Protein AF-A0A6N3BPL0-F1 (afdb_monomer)

Organism: NCBI:txid39777

Solvent-accessible surface area (backbone atoms only — not comparable to full-atom values): 5318 Å² total; per-residue (Å²): 140,86,83,85,78,93,64,63,97,79,46,59,66,59,52,51,52,52,53,50,53,46,52,53,49,35,53,49,39,27,54,71,71,38,62,39,49,59,52,77,52,77,53,96,96,45,73,49,77,48,76,40,85,77,82,34,71,60,27,52,53,41,52,53,52,42,48,57,50,52,53,52,49,22,72,78,36,62,91,80,39,86,87,85,90,133

Radius of gyration: 14.4 Å; Cα contacts (8 Å, |Δi|>4): 75; chains: 1; bounding box: 36×27×37 Å

Nearest PDB structures (foldseek):
  4rjv-assembly2_C  TM=4.722E-01  e=8.767E-01  synthetic construct
  6wxp-assembly3_E  TM=5.066E-01  e=1.667E+00  synthetic construct
  5g3n-assembly2_B  TM=3.000E-01  e=4.916E-01  Homo sapiens
  1n28-assembly2_A  TM=3.315E-01  e=9.970E-01  Homo sapiens
  6nrd-assembly1_4  TM=3.371E-01  e=8.865E+00  Homo sapiens

Secondary structure (DSSP, 8-state):
--------GGGHHHHHHHHHHHHHHHHHHHHHTS---EEEEEETTEEEEEE-SSPPHHHHHHHHHHHHHHHHHHHH-TTT------

Structure (mmCIF, N/CA/C/O backbone):
data_AF-A0A6N3BPL0-F1
#
_entry.id   AF-A0A6N3BPL0-F1
#
loop_
_atom_site.group_PDB
_atom_site.id
_atom_site.type_symbol
_atom_site.label_atom_id
_atom_site.label_alt_id
_atom_site.label_comp_id
_atom_site.label_asym_id
_atom_site.label_entity_id
_atom_site.label_seq_id
_atom_site.pdbx_PDB_ins_code
_atom_site.Cartn_x
_atom_site.Cartn_y
_atom_site.Cartn_z
_atom_site.occupancy
_atom_site.B_iso_or_equiv
_atom_site.auth_seq_id
_atom_site.auth_comp_id
_atom_site.auth_asym_id
_atom_site.auth_atom_id
_atom_site.pdbx_PDB_model_num
ATOM 1 N N . MET A 1 1 ? 0.634 10.626 -22.436 1.00 39.62 1 MET A N 1
ATOM 2 C CA . MET A 1 1 ? 1.803 10.494 -21.547 1.00 39.62 1 MET A CA 1
ATOM 3 C C . MET A 1 1 ? 2.736 9.511 -22.214 1.00 39.62 1 MET A C 1
ATOM 5 O O . MET A 1 1 ? 2.401 8.340 -22.302 1.00 39.62 1 MET A O 1
ATOM 9 N N . SER A 1 2 ? 3.817 10.014 -22.794 1.00 47.38 2 SER A N 1
ATOM 10 C CA . SER A 1 2 ? 4.819 9.215 -23.496 1.00 47.38 2 SER A CA 1
ATOM 11 C C . SER A 1 2 ? 6.169 9.637 -22.927 1.00 47.38 2 SER A C 1
ATOM 13 O O . SER A 1 2 ? 6.506 10.816 -22.985 1.00 47.38 2 SER A O 1
ATOM 15 N N . GLY A 1 3 ? 6.879 8.682 -22.331 1.00 42.00 3 GLY A N 1
ATOM 16 C CA . GLY A 1 3 ? 8.044 8.887 -21.464 1.00 42.00 3 GLY A CA 1
ATOM 17 C C . GLY A 1 3 ? 7.778 8.194 -20.121 1.00 42.00 3 GLY A C 1
ATOM 18 O O . GLY A 1 3 ? 6.688 8.330 -19.586 1.00 42.00 3 GLY A O 1
ATOM 19 N N . HIS A 1 4 ? 8.656 7.402 -19.518 1.00 41.78 4 HIS A N 1
ATOM 20 C CA . HIS A 1 4 ? 10.097 7.264 -19.678 1.00 41.78 4 HIS A CA 1
ATOM 21 C C . HIS A 1 4 ? 10.528 5.988 -18.952 1.00 41.78 4 HIS A C 1
ATOM 23 O O . HIS A 1 4 ? 10.646 6.027 -17.734 1.00 41.78 4 HIS A O 1
ATOM 29 N N . ALA A 1 5 ? 10.765 4.873 -19.638 1.00 51.94 5 ALA A N 1
ATOM 30 C CA . ALA A 1 5 ? 11.396 3.744 -18.955 1.00 51.94 5 ALA A CA 1
ATOM 31 C C . ALA A 1 5 ? 11.985 2.709 -19.912 1.00 51.94 5 ALA A C 1
ATOM 33 O O . ALA A 1 5 ? 11.684 1.524 -19.835 1.00 51.94 5 ALA A O 1
ATOM 34 N N . GLY A 1 6 ? 12.861 3.151 -20.813 1.00 49.72 6 GLY A N 1
ATOM 35 C CA . GLY A 1 6 ? 13.955 2.269 -21.204 1.00 49.72 6 GLY A CA 1
ATOM 36 C C . GLY A 1 6 ? 14.906 2.212 -20.014 1.00 49.72 6 GLY A C 1
ATOM 37 O O . GLY A 1 6 ? 15.695 3.137 -19.849 1.00 49.72 6 GLY A O 1
ATOM 38 N N . TYR A 1 7 ? 14.774 1.205 -19.153 1.00 52.69 7 TYR A N 1
ATOM 39 C CA . TYR A 1 7 ? 15.700 1.006 -18.042 1.00 52.69 7 TYR A CA 1
ATOM 40 C C . TYR A 1 7 ? 16.431 -0.321 -18.211 1.00 52.69 7 TYR A C 1
ATOM 42 O O . TYR A 1 7 ? 15.832 -1.396 -18.196 1.00 52.69 7 TYR A O 1
ATOM 50 N N . ASP A 1 8 ? 17.741 -0.181 -18.407 1.00 47.12 8 ASP A N 1
ATOM 51 C CA . ASP A 1 8 ? 18.762 -1.201 -18.169 1.00 47.12 8 ASP A CA 1
ATOM 52 C C . ASP A 1 8 ? 18.891 -1.454 -16.644 1.00 47.12 8 ASP A C 1
ATOM 54 O O . ASP A 1 8 ? 18.135 -0.851 -15.881 1.00 47.12 8 ASP A O 1
ATOM 58 N N . GLU A 1 9 ? 19.815 -2.306 -16.180 1.00 47.38 9 GLU A N 1
ATOM 59 C CA . GLU A 1 9 ? 20.001 -2.825 -14.791 1.00 47.38 9 GLU A CA 1
ATOM 60 C C . GLU A 1 9 ? 19.795 -1.850 -13.586 1.00 47.38 9 GLU A C 1
ATOM 62 O O . GLU A 1 9 ? 19.626 -2.296 -12.453 1.00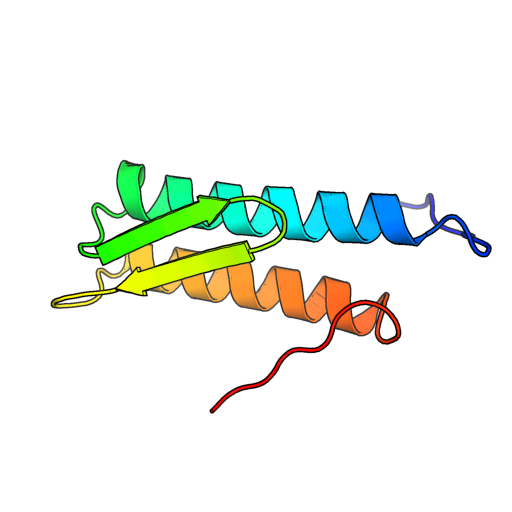 47.38 9 GLU A O 1
ATOM 67 N N . HIS A 1 10 ? 19.700 -0.537 -13.808 1.00 56.38 10 HIS A N 1
ATOM 68 C CA . HIS A 1 10 ? 19.338 0.537 -12.869 1.00 56.38 10 HIS A CA 1
ATOM 69 C C . HIS A 1 10 ? 17.824 0.715 -12.558 1.00 56.38 10 HIS A C 1
ATOM 71 O O . HIS A 1 10 ? 17.428 1.745 -12.012 1.00 56.38 10 HIS A O 1
ATOM 77 N N . GLY A 1 11 ? 16.949 -0.242 -12.887 1.00 66.69 11 GLY A N 1
ATOM 78 C CA . GLY A 1 11 ? 15.491 -0.122 -12.671 1.00 66.69 11 GLY A CA 1
ATOM 79 C C . GLY A 1 11 ? 14.985 -0.378 -11.238 1.00 66.69 11 GLY A C 1
ATOM 80 O O . GLY A 1 11 ? 13.855 -0.012 -10.917 1.00 66.69 11 GLY A O 1
ATOM 81 N N . TYR A 1 12 ? 15.795 -0.995 -10.369 1.00 75.94 12 TYR A N 1
ATOM 82 C CA . TYR A 1 12 ? 15.354 -1.466 -9.045 1.00 75.94 12 TYR A CA 1
ATOM 83 C C . TYR A 1 12 ? 14.958 -0.333 -8.086 1.00 75.94 12 TYR A C 1
ATOM 85 O O . TYR A 1 12 ? 13.899 -0.402 -7.462 1.00 75.94 12 TYR A O 1
ATOM 93 N N . ASP A 1 13 ? 15.757 0.734 -8.005 1.00 82.88 13 ASP A N 1
ATOM 94 C CA . ASP A 1 13 ? 15.514 1.837 -7.063 1.00 82.88 13 ASP A CA 1
ATOM 95 C C . ASP A 1 13 ? 14.197 2.566 -7.358 1.00 82.88 13 ASP A C 1
ATOM 97 O O . ASP A 1 13 ? 13.480 2.973 -6.444 1.00 82.88 13 ASP A O 1
ATOM 101 N N . ILE A 1 14 ? 13.837 2.677 -8.641 1.00 87.19 14 ILE A N 1
ATOM 102 C CA . ILE A 1 14 ? 12.584 3.301 -9.083 1.00 87.19 14 ILE A CA 1
ATOM 103 C C . ILE A 1 14 ? 11.388 2.432 -8.685 1.00 87.19 14 ILE A C 1
ATOM 105 O O . ILE A 1 14 ? 10.392 2.947 -8.176 1.00 87.19 14 ILE A O 1
ATOM 109 N N . VAL A 1 15 ? 11.490 1.114 -8.874 1.00 90.88 15 VAL A N 1
ATOM 110 C 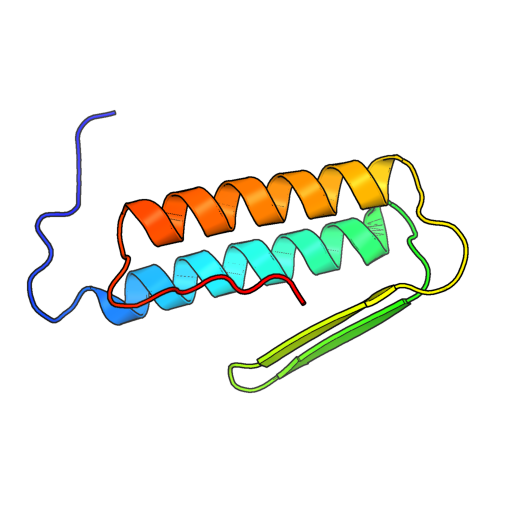CA . VAL A 1 15 ? 10.438 0.165 -8.481 1.00 90.88 15 VAL A CA 1
ATOM 111 C C . VAL A 1 15 ? 10.272 0.145 -6.961 1.00 90.88 15 VAL A C 1
ATOM 113 O O . VAL A 1 15 ? 9.150 0.240 -6.465 1.00 90.88 15 VAL A O 1
ATOM 116 N N . CYS A 1 16 ? 11.377 0.107 -6.212 1.00 89.50 16 CYS A N 1
ATOM 117 C CA . CYS A 1 16 ? 11.366 0.154 -4.752 1.00 89.50 16 CYS A CA 1
ATOM 118 C C . CYS A 1 16 ? 10.741 1.457 -4.233 1.00 89.50 16 CYS A C 1
ATOM 120 O O . CYS A 1 16 ? 9.887 1.424 -3.343 1.00 89.50 16 CYS A O 1
ATOM 122 N N . ALA A 1 17 ? 11.090 2.604 -4.826 1.00 91.62 17 ALA A N 1
ATOM 123 C CA . ALA A 1 17 ? 10.489 3.890 -4.484 1.00 91.62 17 ALA A CA 1
ATOM 124 C C . ALA A 1 17 ? 8.979 3.921 -4.775 1.00 91.62 17 ALA A C 1
ATOM 126 O O . ALA A 1 17 ? 8.209 4.415 -3.948 1.00 91.62 17 ALA A O 1
ATOM 127 N N . ALA A 1 18 ? 8.544 3.360 -5.909 1.00 93.88 18 ALA A N 1
ATOM 128 C CA . ALA A 1 18 ? 7.132 3.279 -6.275 1.00 93.88 18 ALA A CA 1
ATOM 129 C C . ALA A 1 18 ? 6.329 2.429 -5.277 1.00 93.88 18 ALA A C 1
ATOM 131 O O . ALA A 1 18 ? 5.307 2.890 -4.766 1.00 93.88 18 ALA A O 1
ATOM 132 N N . VAL A 1 19 ? 6.821 1.230 -4.941 1.00 94.56 19 VAL A N 1
ATOM 133 C CA . VAL A 1 19 ? 6.199 0.351 -3.935 1.00 94.56 19 VAL A CA 1
ATOM 134 C C . VAL A 1 19 ? 6.175 1.034 -2.564 1.00 94.56 19 VAL A C 1
ATOM 136 O O . VAL A 1 19 ? 5.132 1.074 -1.916 1.00 94.56 19 VAL A O 1
ATOM 139 N N . SER A 1 20 ? 7.287 1.648 -2.151 1.00 93.56 20 SER A N 1
ATOM 140 C CA . SER A 1 20 ? 7.412 2.308 -0.845 1.00 93.56 20 SER A CA 1
ATOM 141 C C . SER A 1 20 ? 6.421 3.460 -0.675 1.00 93.56 20 SER A C 1
ATOM 143 O O . SER A 1 20 ? 5.732 3.545 0.343 1.00 93.56 20 SER A O 1
ATOM 145 N N . VAL A 1 21 ? 6.314 4.344 -1.672 1.00 95.38 21 VAL A N 1
ATOM 146 C CA . VAL A 1 21 ? 5.375 5.475 -1.635 1.00 9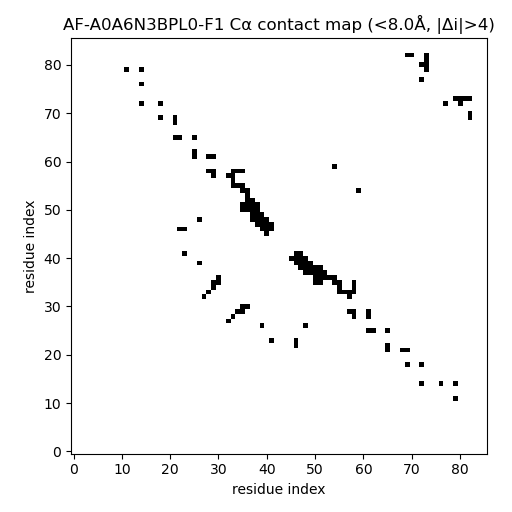5.38 21 VAL A CA 1
ATOM 147 C C . VAL A 1 21 ? 3.930 4.991 -1.655 1.00 95.38 21 VAL A C 1
ATOM 149 O O . VAL A 1 21 ? 3.105 5.543 -0.923 1.00 95.38 21 VAL A O 1
ATOM 152 N N . LEU A 1 22 ? 3.613 3.967 -2.450 1.00 96.81 22 LEU A N 1
ATOM 153 C CA . LEU A 1 22 ? 2.258 3.431 -2.542 1.00 96.81 22 LEU A CA 1
ATOM 154 C C . LEU A 1 22 ? 1.809 2.826 -1.204 1.00 96.81 22 LEU A C 1
ATOM 156 O O . LEU A 1 22 ? 0.765 3.223 -0.678 1.00 96.81 22 LEU A O 1
ATOM 160 N N . SER A 1 23 ? 2.630 1.958 -0.607 1.00 96.06 23 SER A N 1
ATOM 161 C CA . SER A 1 23 ? 2.346 1.330 0.690 1.00 96.06 23 SER A CA 1
ATOM 162 C C . SER A 1 23 ? 2.266 2.356 1.822 1.00 96.06 23 SER A C 1
ATOM 164 O O . SER A 1 23 ? 1.313 2.354 2.602 1.00 96.06 23 SER A O 1
ATOM 166 N N . ALA A 1 24 ? 3.205 3.307 1.882 1.00 95.88 24 ALA A N 1
ATOM 167 C CA . ALA A 1 24 ? 3.186 4.357 2.899 1.00 95.88 24 ALA A CA 1
ATOM 168 C C . ALA A 1 24 ? 1.948 5.262 2.771 1.00 95.88 24 ALA A C 1
ATOM 170 O O . ALA A 1 24 ? 1.352 5.655 3.778 1.00 95.88 24 ALA A O 1
ATOM 171 N N . THR A 1 25 ? 1.527 5.571 1.542 1.00 97.62 25 THR A N 1
ATOM 172 C CA . THR A 1 25 ? 0.323 6.373 1.288 1.00 97.62 25 THR A CA 1
ATOM 173 C C . THR A 1 25 ? -0.939 5.622 1.700 1.00 97.62 25 THR A C 1
ATOM 175 O O . THR A 1 25 ? -1.808 6.211 2.346 1.00 97.62 25 THR A O 1
ATOM 178 N N . ALA A 1 26 ? -1.031 4.324 1.403 1.00 98.25 26 ALA A N 1
ATOM 179 C CA . ALA A 1 26 ? -2.146 3.486 1.833 1.00 98.25 26 ALA A CA 1
ATOM 180 C C . ALA A 1 26 ? -2.234 3.412 3.364 1.00 98.25 26 ALA A C 1
ATOM 182 O O . ALA A 1 26 ? -3.289 3.693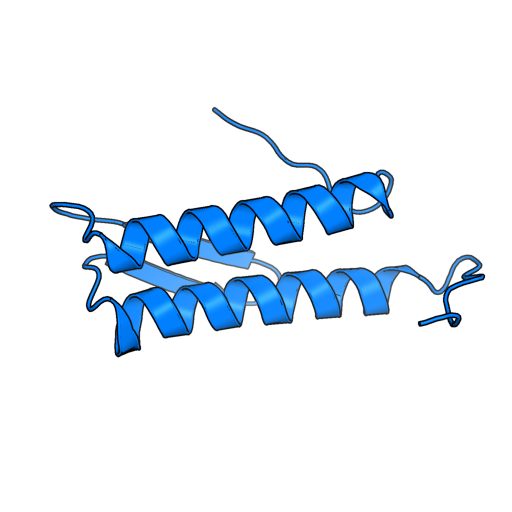 3.930 1.00 98.25 26 ALA A O 1
ATOM 183 N N . MET A 1 27 ? -1.113 3.161 4.044 1.00 97.94 27 MET A N 1
ATOM 184 C CA . MET A 1 27 ? -1.023 3.155 5.506 1.00 97.94 27 MET A CA 1
ATOM 185 C C . MET A 1 27 ? -1.487 4.487 6.125 1.00 97.94 27 MET A C 1
ATOM 187 O O . MET A 1 27 ? -2.275 4.512 7.080 1.00 97.94 27 MET A O 1
ATOM 191 N N . LEU A 1 28 ? -1.044 5.619 5.563 1.00 97.75 28 LEU A N 1
ATOM 192 C CA . LEU A 1 28 ? -1.491 6.949 5.985 1.00 97.75 28 LEU A CA 1
ATOM 193 C C . LEU A 1 28 ? -2.990 7.152 5.747 1.00 97.75 28 LEU A C 1
ATOM 195 O O . LEU A 1 28 ? -3.666 7.709 6.613 1.00 97.75 28 LEU A O 1
ATOM 199 N N . GLY A 1 29 ? -3.517 6.699 4.611 1.00 98.44 29 GLY A N 1
ATOM 200 C CA . GLY A 1 29 ? -4.940 6.757 4.299 1.00 98.44 29 GLY A CA 1
ATOM 201 C C . GLY A 1 29 ? -5.778 5.926 5.272 1.00 98.44 29 GLY A C 1
ATOM 202 O O . GLY A 1 29 ? -6.755 6.437 5.824 1.00 98.44 29 GLY A O 1
ATOM 203 N N . LEU A 1 30 ? -5.360 4.692 5.554 1.00 98.50 30 LEU A N 1
ATOM 204 C CA . LEU A 1 30 ? -6.009 3.797 6.515 1.00 98.50 30 LEU A CA 1
ATOM 205 C C . LEU A 1 30 ? -6.086 4.444 7.901 1.00 98.50 30 LEU A C 1
ATOM 207 O O . LEU A 1 30 ? -7.160 4.529 8.500 1.00 98.50 30 LEU A O 1
ATOM 211 N N . THR A 1 31 ? -4.968 5.002 8.363 1.00 97.38 31 THR A N 1
ATOM 212 C CA . THR A 1 31 ? -4.869 5.612 9.693 1.00 97.38 31 THR A CA 1
ATOM 213 C C . THR A 1 31 ? -5.616 6.946 9.780 1.00 97.38 31 THR A C 1
ATOM 215 O O . THR A 1 31 ? -6.382 7.197 10.715 1.00 97.38 31 THR A O 1
ATOM 218 N N . LYS A 1 32 ? -5.384 7.856 8.828 1.00 98.06 32 LYS A N 1
ATOM 219 C CA . LYS A 1 32 ? -5.808 9.260 8.947 1.00 98.06 32 LYS A CA 1
ATOM 220 C C . LYS A 1 32 ? -7.168 9.539 8.323 1.00 98.06 32 LYS A C 1
ATOM 222 O O . LYS A 1 32 ? -7.895 10.349 8.901 1.00 98.06 32 LYS A O 1
ATOM 227 N N . ILE A 1 33 ? -7.499 8.890 7.205 1.00 98.25 33 ILE A N 1
ATOM 228 C CA . ILE A 1 33 ? -8.729 9.131 6.437 1.00 98.25 33 ILE A CA 1
ATOM 229 C C . ILE A 1 33 ? -9.800 8.118 6.833 1.00 98.25 33 ILE A C 1
ATOM 231 O O . ILE A 1 33 ? -10.860 8.510 7.310 1.00 98.25 33 ILE A O 1
ATOM 235 N N . ALA A 1 34 ? -9.512 6.825 6.688 1.00 98.06 34 ALA A N 1
ATOM 236 C CA . ALA A 1 34 ? -10.483 5.769 6.957 1.00 98.06 34 ALA A CA 1
ATOM 237 C C . ALA A 1 34 ? -10.729 5.538 8.455 1.00 98.06 34 ALA A C 1
ATOM 239 O O . ALA A 1 34 ? -11.741 4.948 8.818 1.00 98.06 34 ALA A O 1
ATOM 240 N N . LYS A 1 35 ? -9.815 6.000 9.324 1.00 97.69 35 LYS A N 1
ATOM 241 C CA . LYS A 1 35 ? -9.818 5.693 10.767 1.00 97.69 35 LYS A CA 1
ATOM 242 C C . LYS A 1 35 ? -9.906 4.181 11.023 1.00 97.69 35 LYS A C 1
ATOM 244 O O . LYS A 1 35 ? -10.535 3.743 11.986 1.00 97.69 35 LYS A O 1
ATOM 249 N N . GLN A 1 36 ? -9.280 3.392 10.148 1.00 98.50 36 GLN A N 1
ATOM 250 C CA . GLN A 1 36 ? -9.279 1.940 10.222 1.00 98.50 36 GLN A CA 1
ATOM 251 C C . GLN A 1 36 ? -8.463 1.489 11.433 1.00 98.50 36 GLN A C 1
ATOM 253 O O . GLN A 1 36 ? -7.286 1.837 11.566 1.00 98.50 36 GLN A O 1
ATOM 258 N N . LYS A 1 37 ? -9.079 0.691 12.306 1.00 97.75 37 LYS A N 1
ATOM 259 C CA . LYS A 1 37 ? -8.378 0.064 13.429 1.00 97.75 37 LYS A CA 1
ATOM 260 C C . LYS A 1 37 ? -7.396 -0.981 12.904 1.00 97.75 37 LYS A C 1
ATOM 262 O O . LYS A 1 37 ? -7.721 -1.734 11.985 1.00 97.75 37 LYS A O 1
ATOM 267 N N . GLY A 1 38 ? -6.205 -1.005 13.486 1.00 96.75 38 GLY A N 1
ATOM 268 C CA . GLY A 1 38 ? -5.135 -1.898 13.076 1.00 96.75 38 GLY A CA 1
ATOM 269 C C . GLY A 1 38 ? -3.796 -1.512 13.682 1.00 96.75 38 GLY A C 1
ATOM 270 O O . GLY 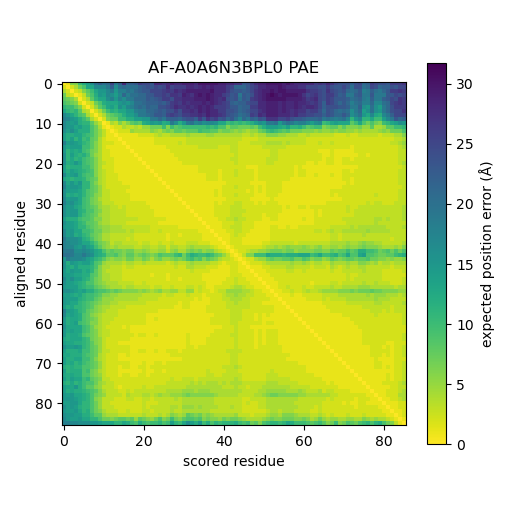A 1 38 ? -3.669 -0.471 14.333 1.00 96.75 38 GLY A O 1
ATOM 271 N N . GLU A 1 39 ? -2.817 -2.368 13.442 1.00 97.25 39 GLU A N 1
ATOM 272 C CA . GLU A 1 39 ? -1.407 -2.140 13.716 1.00 97.25 39 G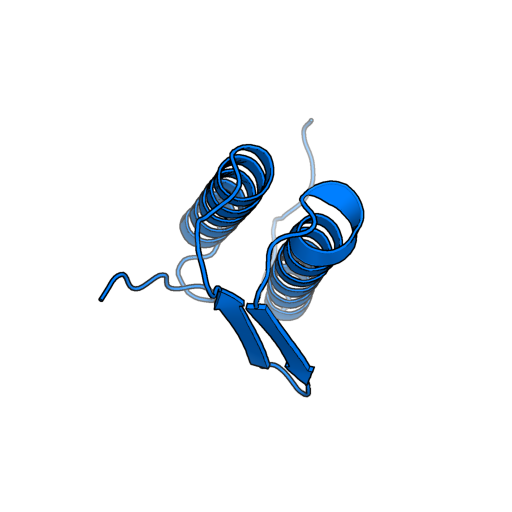LU A CA 1
ATOM 273 C C . GLU A 1 39 ? -0.693 -1.906 12.386 1.00 97.25 39 GLU A C 1
ATOM 275 O O . GLU A 1 39 ? -0.904 -2.631 11.413 1.00 97.25 39 GLU A O 1
ATOM 280 N N . TYR A 1 40 ? 0.120 -0.855 12.336 1.00 96.00 40 TYR A N 1
ATOM 281 C CA . TYR A 1 40 ? 0.769 -0.401 11.114 1.00 96.00 40 TYR A CA 1
ATOM 282 C C . TYR A 1 40 ? 2.250 -0.155 11.392 1.00 96.00 40 TYR A C 1
ATOM 284 O O . TYR A 1 40 ? 2.586 0.610 12.301 1.00 96.00 40 TYR A O 1
ATOM 292 N N . SER A 1 41 ? 3.125 -0.779 10.610 1.00 93.25 41 SER A N 1
ATOM 293 C CA . SER A 1 41 ? 4.577 -0.632 10.696 1.00 93.25 41 SER A CA 1
ATOM 294 C C . SER A 1 41 ? 5.160 -0.307 9.319 1.00 93.25 41 SER A C 1
ATOM 296 O O . SER A 1 41 ? 4.647 -0.714 8.274 1.00 93.25 41 SER A O 1
ATOM 298 N N . ASN A 1 42 ? 6.250 0.455 9.316 1.00 87.69 42 ASN A N 1
ATOM 299 C CA . ASN A 1 42 ? 7.058 0.678 8.125 1.00 87.69 42 ASN A CA 1
ATOM 300 C C . ASN A 1 42 ? 8.512 0.869 8.561 1.00 87.69 42 ASN A C 1
ATOM 302 O O . ASN A 1 42 ? 8.866 1.928 9.087 1.00 87.69 42 ASN A O 1
ATOM 306 N N . SER A 1 43 ? 9.319 -0.171 8.385 1.00 85.56 43 SER A N 1
ATOM 307 C CA . SER A 1 43 ? 10.685 -0.266 8.897 1.00 85.56 43 SER A CA 1
ATOM 308 C C . SER A 1 43 ? 11.556 -1.041 7.915 1.00 85.56 43 SER A C 1
ATOM 310 O O . SER A 1 43 ? 11.166 -2.116 7.487 1.00 85.56 43 SER A O 1
ATOM 312 N N . GLU A 1 44 ? 12.736 -0.507 7.584 1.00 77.12 44 GLU A N 1
ATOM 313 C CA . GLU A 1 44 ? 13.827 -1.196 6.860 1.00 77.12 44 GLU A CA 1
ATOM 314 C C . GLU A 1 44 ? 13.389 -2.218 5.786 1.00 77.12 44 GLU A C 1
ATOM 316 O O . GLU A 1 44 ? 13.737 -3.393 5.834 1.00 77.12 44 GLU A O 1
ATOM 321 N N . GLY A 1 45 ? 12.627 -1.762 4.784 1.00 79.50 45 GLY A N 1
ATOM 322 C CA . GLY A 1 45 ? 12.212 -2.602 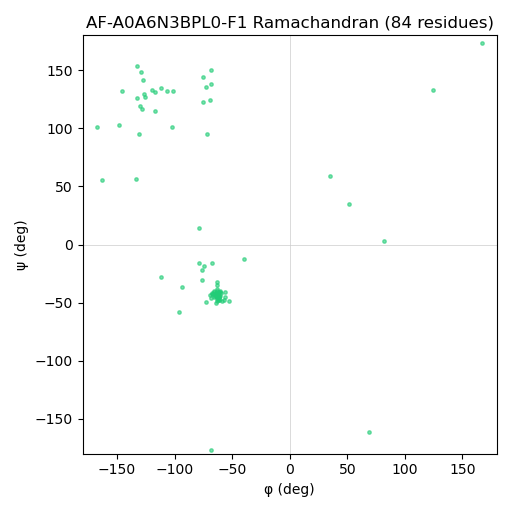3.650 1.00 79.50 45 GLY A CA 1
ATOM 323 C C . GLY A 1 45 ? 11.002 -3.504 3.916 1.00 79.50 45 GLY A C 1
ATOM 324 O O . GLY A 1 45 ? 10.594 -4.242 3.023 1.00 79.50 45 GLY A O 1
ATOM 325 N N . GLN A 1 46 ? 10.396 -3.413 5.100 1.00 87.62 46 GLN A N 1
ATOM 326 C CA . GLN A 1 46 ? 9.174 -4.111 5.475 1.00 87.62 46 GLN A CA 1
ATOM 327 C C . GLN A 1 46 ? 8.069 -3.114 5.845 1.00 87.62 46 GLN A C 1
ATOM 329 O O . GLN A 1 46 ? 8.272 -2.173 6.614 1.00 87.62 46 GLN A O 1
ATOM 334 N N . CYS A 1 47 ? 6.874 -3.337 5.301 1.00 92.06 47 CYS A N 1
ATOM 335 C CA . CYS A 1 47 ? 5.672 -2.596 5.657 1.00 92.06 47 CYS A CA 1
ATOM 336 C C . CYS A 1 47 ? 4.567 -3.593 5.997 1.00 92.06 47 CYS A C 1
ATOM 338 O O . CYS A 1 47 ? 4.142 -4.351 5.125 1.00 92.06 47 CYS A O 1
ATOM 340 N N . ASP A 1 48 ? 4.103 -3.576 7.247 1.00 94.75 48 ASP A N 1
ATOM 341 C CA . ASP A 1 48 ? 3.014 -4.431 7.707 1.00 94.75 48 ASP A CA 1
ATOM 342 C C . ASP A 1 48 ? 1.776 -3.581 8.016 1.00 94.75 48 ASP A C 1
ATOM 344 O O . ASP A 1 48 ? 1.845 -2.529 8.658 1.00 94.75 48 ASP A O 1
ATOM 348 N N . MET A 1 49 ? 0.617 -4.048 7.555 1.00 96.19 49 MET A N 1
ATOM 349 C CA . MET A 1 49 ? -0.683 -3.424 7.802 1.00 96.19 49 MET A CA 1
ATOM 350 C C . MET A 1 49 ? -1.648 -4.504 8.284 1.00 96.19 49 MET A C 1
ATOM 352 O O . MET A 1 49 ? -2.256 -5.215 7.486 1.00 96.19 49 MET A O 1
ATOM 356 N N . VAL A 1 50 ? -1.781 -4.640 9.600 1.00 96.56 50 VAL A N 1
ATOM 357 C CA . VAL A 1 50 ? -2.621 -5.658 10.236 1.00 96.56 50 VAL A CA 1
ATOM 358 C C . VAL A 1 50 ? -3.910 -5.003 10.707 1.00 96.56 50 VAL A C 1
ATOM 360 O O . VAL A 1 50 ? -3.948 -4.317 11.728 1.00 96.56 50 VAL A O 1
ATOM 363 N N . LEU A 1 51 ? -4.986 -5.184 9.943 1.00 96.31 51 LEU A N 1
ATOM 364 C CA . LEU A 1 51 ? -6.285 -4.604 10.271 1.00 96.31 51 LEU A CA 1
ATOM 365 C C . LEU A 1 51 ? -6.954 -5.377 11.413 1.00 96.31 51 LEU A C 1
ATOM 367 O O . LEU A 1 51 ? -6.868 -6.600 11.500 1.00 96.31 51 LEU A O 1
ATOM 371 N N . SER A 1 52 ? -7.668 -4.656 12.274 1.00 96.50 52 SER A N 1
ATOM 372 C CA . SER A 1 52 ? -8.470 -5.232 13.352 1.00 96.50 52 SER A CA 1
ATOM 373 C C . SER A 1 52 ? -9.872 -4.626 13.393 1.00 96.50 52 SER A C 1
ATOM 375 O O . SER A 1 52 ? -10.102 -3.493 12.969 1.00 96.50 52 SER A O 1
ATOM 377 N N . GLY A 1 53 ? -10.831 -5.389 13.923 1.00 94.62 53 GLY A N 1
ATOM 378 C CA . GLY A 1 53 ? -12.240 -4.995 13.934 1.00 94.62 53 GLY A CA 1
ATOM 379 C C . GLY A 1 53 ? -12.878 -4.997 12.542 1.00 94.62 53 GLY A C 1
ATOM 380 O O . GLY A 1 53 ? -12.390 -5.641 11.618 1.00 94.62 53 GLY A O 1
ATOM 381 N N . GLU A 1 54 ? -14.002 -4.292 12.407 1.00 96.88 54 GLU A N 1
ATOM 382 C CA . GLU A 1 54 ? -14.705 -4.172 11.129 1.00 96.88 54 GLU A CA 1
ATOM 383 C C . GLU A 1 54 ? -13.932 -3.262 10.164 1.00 96.88 54 GLU A C 1
ATOM 385 O O . GLU A 1 54 ? -13.437 -2.193 10.544 1.00 96.88 54 GLU A O 1
ATOM 390 N N . ILE A 1 55 ? -13.819 -3.696 8.907 1.00 96.88 55 ILE A N 1
ATOM 391 C CA . ILE A 1 55 ? -13.201 -2.897 7.853 1.00 96.88 55 ILE A CA 1
ATOM 392 C C . ILE A 1 55 ? -14.177 -1.796 7.444 1.00 96.88 55 ILE A C 1
ATOM 394 O O . ILE A 1 55 ? -15.306 -2.044 7.027 1.00 96.88 55 ILE A O 1
ATOM 398 N N . THR A 1 56 ? -13.727 -0.553 7.551 1.00 97.81 56 THR A N 1
ATOM 399 C CA . THR A 1 56 ? -14.474 0.608 7.071 1.00 97.81 56 THR A CA 1
ATOM 400 C C . THR A 1 56 ? -14.539 0.597 5.546 1.00 97.81 56 THR A C 1
ATOM 402 O O . THR A 1 56 ? -13.594 0.177 4.880 1.00 97.81 56 THR A O 1
ATOM 405 N N . ARG A 1 57 ? -15.612 1.146 4.966 1.00 98.06 57 ARG A N 1
ATOM 406 C CA . ARG A 1 57 ? -15.732 1.270 3.503 1.00 98.06 57 ARG A CA 1
ATOM 407 C C . ARG A 1 57 ? -14.517 1.965 2.877 1.00 98.06 57 ARG A C 1
ATOM 409 O O . ARG A 1 57 ? -13.920 1.427 1.955 1.00 98.06 57 ARG A O 1
ATOM 416 N N . SER A 1 58 ? -14.105 3.108 3.427 1.00 98.25 58 SER A N 1
ATOM 417 C CA . SER A 1 58 ? -12.913 3.820 2.952 1.00 98.25 58 SER A CA 1
ATOM 418 C C . SER A 1 58 ? -11.629 3.008 3.142 1.00 98.25 58 SER A C 1
ATOM 420 O O . SER A 1 58 ? -10.714 3.127 2.337 1.00 98.25 58 SER A O 1
ATOM 422 N N . GLY A 1 59 ? -11.543 2.187 4.194 1.00 98.25 59 GLY A N 1
ATOM 423 C CA . GLY A 1 59 ? -10.415 1.284 4.406 1.00 98.25 59 GLY A CA 1
ATOM 424 C C . GLY A 1 59 ? -10.320 0.228 3.309 1.00 98.25 59 GLY A C 1
ATOM 425 O O . GLY A 1 59 ? -9.245 0.033 2.746 1.00 98.25 59 GLY A O 1
ATOM 426 N N . GLN A 1 60 ? -11.453 -0.371 2.939 1.00 98.31 60 GLN A N 1
ATOM 427 C CA . GLN A 1 60 ? -11.536 -1.293 1.807 1.00 98.31 60 GLN A CA 1
ATOM 428 C C . GLN A 1 60 ? -11.153 -0.606 0.489 1.00 98.31 60 GLN A C 1
ATOM 430 O O . GLN A 1 60 ? -10.354 -1.149 -0.270 1.00 98.31 60 GLN A O 1
ATOM 435 N N . ASP A 1 61 ? -11.676 0.596 0.229 1.00 98.62 61 ASP A N 1
ATOM 436 C CA . ASP A 1 61 ? -11.379 1.349 -0.994 1.00 98.62 61 ASP A CA 1
ATOM 437 C C . ASP A 1 61 ? -9.874 1.659 -1.114 1.00 98.62 61 ASP A C 1
ATOM 439 O O . ASP A 1 61 ? -9.290 1.525 -2.191 1.00 98.62 61 ASP A O 1
ATOM 443 N N . ILE A 1 62 ? -9.217 2.015 -0.005 1.00 98.62 62 ILE A N 1
ATOM 444 C CA . ILE A 1 62 ? -7.774 2.293 0.036 1.00 98.62 62 ILE A CA 1
ATOM 445 C C . ILE A 1 62 ? -6.952 1.023 -0.198 1.00 98.62 62 ILE A C 1
ATOM 447 O O . ILE A 1 62 ? -6.022 1.055 -1.003 1.00 98.62 62 ILE A O 1
ATOM 451 N N . LEU A 1 63 ? -7.293 -0.087 0.463 1.00 97.94 63 LEU A N 1
ATOM 452 C CA . LEU A 1 63 ? -6.602 -1.365 0.265 1.00 97.94 63 LEU A CA 1
ATOM 453 C C . LEU A 1 63 ? -6.737 -1.859 -1.176 1.00 97.94 63 LEU A C 1
ATOM 455 O O . LEU A 1 63 ? -5.738 -2.224 -1.789 1.00 97.94 63 LEU A O 1
ATOM 459 N N . ASN A 1 64 ? -7.943 -1.791 -1.742 1.00 98.19 64 ASN A N 1
ATOM 460 C CA . ASN A 1 64 ? -8.184 -2.156 -3.137 1.00 98.19 64 ASN A CA 1
ATOM 461 C C . ASN A 1 64 ? -7.385 -1.259 -4.092 1.00 98.19 64 ASN A C 1
ATOM 463 O O . ASN A 1 64 ? -6.797 -1.747 -5.052 1.00 98.19 64 ASN A O 1
ATOM 467 N N . THR A 1 65 ? -7.317 0.047 -3.818 1.00 98.50 65 THR A N 1
ATOM 468 C CA . THR A 1 65 ? -6.532 0.989 -4.632 1.00 98.50 65 THR A CA 1
ATOM 469 C C . THR A 1 65 ? -5.037 0.675 -4.573 1.00 98.50 65 THR A C 1
ATOM 471 O O . THR A 1 65 ? -4.358 0.704 -5.599 1.00 98.50 65 THR A O 1
ATOM 474 N N . MET A 1 66 ? -4.520 0.351 -3.386 1.00 97.88 66 MET A N 1
ATOM 475 C CA . MET A 1 66 ? -3.133 -0.071 -3.211 1.00 97.88 66 MET A CA 1
ATOM 476 C C . MET A 1 66 ? -2.843 -1.362 -3.979 1.00 97.88 66 MET A C 1
ATOM 478 O O . MET A 1 66 ? -1.855 -1.413 -4.706 1.00 97.88 66 MET A O 1
ATOM 482 N N . LEU A 1 67 ? -3.711 -2.372 -3.861 1.00 97.56 67 LEU A N 1
ATOM 483 C CA . LEU A 1 67 ? -3.564 -3.641 -4.571 1.00 97.56 67 LEU A CA 1
ATOM 484 C C . LEU A 1 67 ? -3.527 -3.426 -6.087 1.00 97.56 67 LEU A C 1
ATOM 486 O O . LEU A 1 67 ? -2.584 -3.874 -6.729 1.00 97.56 67 LEU A O 1
ATOM 490 N N . LEU A 1 68 ? -4.468 -2.657 -6.643 1.00 98.12 68 LEU A N 1
ATOM 491 C CA . LEU A 1 68 ? -4.486 -2.320 -8.072 1.00 98.12 68 LEU A CA 1
ATOM 492 C C . LEU A 1 68 ? -3.178 -1.655 -8.532 1.00 98.12 68 LEU A C 1
ATOM 494 O O . LEU A 1 68 ? -2.663 -1.965 -9.605 1.00 98.12 68 LEU A O 1
ATOM 498 N N . GLY A 1 69 ? -2.622 -0.751 -7.721 1.00 97.25 69 GLY A N 1
ATOM 499 C CA . GLY A 1 69 ? -1.340 -0.112 -8.018 1.00 97.25 69 GLY A CA 1
ATOM 500 C C . GLY A 1 69 ? -0.160 -1.089 -7.968 1.00 97.25 69 GLY A C 1
ATOM 501 O O . GLY A 1 69 ? 0.690 -1.064 -8.856 1.00 97.25 69 GLY A O 1
ATOM 502 N N . LEU A 1 70 ? -0.118 -1.974 -6.968 1.00 96.31 70 LEU A N 1
ATOM 503 C CA . LEU A 1 70 ? 0.920 -3.002 -6.847 1.00 96.31 70 LEU A CA 1
ATOM 504 C C . LEU A 1 70 ? 0.840 -4.016 -7.993 1.00 96.31 70 LEU A C 1
ATOM 506 O O . LEU A 1 70 ? 1.874 -4.390 -8.543 1.00 96.31 70 LEU A O 1
ATOM 510 N N . GLU A 1 71 ? -0.364 -4.431 -8.390 1.00 96.88 71 GLU A N 1
ATOM 511 C CA . GLU A 1 71 ? -0.586 -5.308 -9.543 1.00 96.88 71 GLU A CA 1
ATOM 512 C C . GLU A 1 71 ? -0.072 -4.680 -10.837 1.00 96.88 71 GLU A C 1
ATOM 514 O O . GLU A 1 71 ? 0.542 -5.362 -11.657 1.00 96.88 71 GLU A O 1
ATOM 519 N N . GLU A 1 72 ? -0.299 -3.382 -11.028 1.00 96.38 72 GLU A N 1
ATOM 520 C CA . GLU A 1 72 ? 0.184 -2.662 -12.203 1.00 96.38 72 GLU A CA 1
ATOM 521 C C . GLU A 1 72 ? 1.717 -2.568 -12.223 1.00 96.38 72 GLU A C 1
ATOM 523 O O . GLU A 1 72 ? 2.341 -2.844 -13.249 1.00 96.38 72 GLU A O 1
ATOM 528 N N . ILE A 1 73 ? 2.344 -2.280 -11.076 1.00 94.19 73 ILE A N 1
ATOM 529 C CA . ILE A 1 73 ? 3.809 -2.311 -10.943 1.00 94.19 73 ILE A CA 1
ATOM 530 C C . ILE A 1 73 ? 4.337 -3.725 -11.222 1.00 94.19 73 ILE A C 1
ATOM 532 O O . ILE A 1 73 ? 5.303 -3.876 -11.966 1.00 94.19 73 ILE A O 1
ATOM 536 N N . SER A 1 74 ? 3.695 -4.763 -10.685 1.00 94.25 74 SER A N 1
ATOM 537 C CA . SER A 1 74 ? 4.078 -6.165 -10.894 1.00 94.25 74 SER A CA 1
ATOM 538 C C . SER A 1 74 ? 4.010 -6.577 -12.369 1.00 94.25 74 SER A C 1
ATOM 540 O O . SER A 1 74 ? 4.937 -7.205 -12.878 1.00 94.25 74 SER A O 1
ATOM 542 N N . LYS A 1 75 ? 2.981 -6.145 -13.110 1.00 92.50 75 LYS A N 1
ATOM 543 C CA . LYS A 1 75 ? 2.870 -6.391 -14.560 1.00 92.50 75 LYS A CA 1
ATOM 544 C C . LYS A 1 75 ? 3.996 -5.731 -15.354 1.00 92.50 75 LYS A C 1
ATOM 546 O O . LYS A 1 75 ? 4.506 -6.333 -16.297 1.00 92.50 75 LYS A O 1
ATOM 551 N N . GLN A 1 76 ? 4.378 -4.507 -14.989 1.00 89.88 76 GLN A N 1
ATOM 552 C CA . GLN A 1 76 ? 5.452 -3.770 -15.662 1.00 89.88 76 GLN A CA 1
ATOM 553 C C . GLN A 1 76 ? 6.848 -4.279 -15.262 1.00 89.88 76 GLN A C 1
ATOM 555 O O . GLN A 1 76 ? 7.770 -4.256 -16.077 1.00 89.88 76 GLN A O 1
ATOM 560 N N . TYR A 1 77 ? 6.994 -4.785 -14.034 1.00 91.12 77 TYR A N 1
ATOM 561 C CA . TYR A 1 77 ? 8.269 -5.161 -13.420 1.00 91.12 77 TYR A CA 1
ATOM 562 C C . TYR A 1 77 ? 8.229 -6.549 -12.740 1.00 91.12 77 TYR A C 1
ATOM 564 O O . TYR A 1 77 ? 8.606 -6.676 -11.570 1.00 91.12 77 TYR A O 1
ATOM 572 N N . PRO A 1 78 ? 7.865 -7.633 -13.457 1.00 89.56 78 PRO A N 1
ATOM 573 C CA . PRO A 1 78 ? 7.608 -8.952 -12.857 1.00 89.56 78 PRO A CA 1
ATOM 574 C C . PRO A 1 78 ? 8.858 -9.633 -12.279 1.00 89.56 78 PRO A C 1
ATOM 576 O O . PRO A 1 78 ? 8.762 -10.587 -11.511 1.00 89.56 78 PRO A O 1
ATOM 579 N N . LYS A 1 79 ? 10.056 -9.157 -12.649 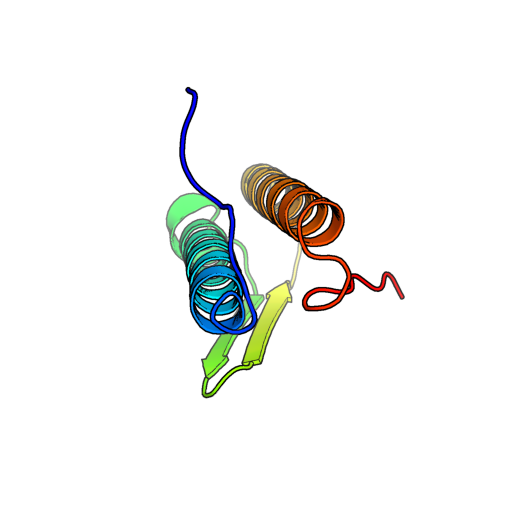1.00 90.12 79 LYS A N 1
ATOM 580 C CA . LYS A 1 79 ? 11.326 -9.617 -12.065 1.00 90.12 79 LYS A CA 1
ATOM 581 C C . LYS A 1 79 ? 11.582 -9.048 -10.665 1.00 90.12 79 LYS A C 1
ATOM 583 O O . LYS A 1 79 ? 12.383 -9.622 -9.938 1.00 90.12 79 LYS A O 1
ATOM 588 N N . PHE A 1 80 ? 10.950 -7.926 -10.316 1.00 88.56 80 PHE A N 1
ATOM 589 C CA . PHE A 1 80 ? 11.226 -7.171 -9.090 1.00 88.56 80 PHE A CA 1
ATOM 590 C C . PHE A 1 80 ? 10.076 -7.222 -8.081 1.00 88.56 80 PHE A C 1
ATOM 592 O O . PHE A 1 80 ? 10.325 -7.111 -6.885 1.00 88.56 80 PHE A O 1
ATOM 599 N N . VAL A 1 81 ? 8.833 -7.393 -8.540 1.00 91.88 81 VAL A N 1
ATOM 600 C CA . VAL A 1 81 ? 7.646 -7.422 -7.677 1.00 91.88 81 VAL A CA 1
ATOM 601 C C . VAL A 1 81 ? 6.848 -8.690 -7.942 1.00 91.88 81 VAL A C 1
ATOM 603 O O . VAL A 1 81 ? 6.530 -9.009 -9.084 1.00 91.88 81 VAL A O 1
ATOM 606 N N . GLN A 1 82 ? 6.510 -9.400 -6.869 1.00 92.56 82 GLN A N 1
ATOM 607 C CA . GLN A 1 82 ? 5.623 -10.559 -6.8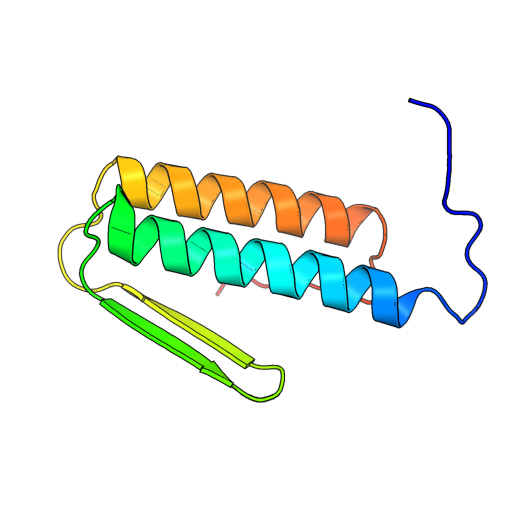79 1.00 92.56 82 GLN A CA 1
ATOM 608 C C . GLN A 1 82 ? 4.531 -10.340 -5.835 1.00 92.56 82 GLN A C 1
ATOM 610 O O . GLN A 1 82 ? 4.791 -9.786 -4.768 1.00 92.56 82 GLN A O 1
ATOM 615 N N . ILE A 1 83 ? 3.308 -10.745 -6.162 1.00 93.38 83 ILE A N 1
ATOM 616 C CA . ILE A 1 83 ? 2.146 -10.632 -5.279 1.00 93.38 83 ILE A CA 1
ATOM 617 C C . ILE A 1 83 ? 1.668 -12.048 -4.988 1.00 93.38 83 ILE A C 1
ATOM 619 O O . ILE A 1 83 ? 1.519 -12.856 -5.907 1.00 93.38 83 ILE A O 1
ATOM 623 N N . HIS A 1 84 ? 1.444 -12.333 -3.710 1.00 92.62 84 HIS A N 1
ATOM 624 C CA . HIS A 1 84 ? 0.948 -13.614 -3.234 1.00 92.62 84 HIS A CA 1
ATOM 625 C C . HIS A 1 84 ? -0.301 -13.377 -2.390 1.00 92.62 84 HIS A C 1
ATOM 627 O O . HIS A 1 84 ? -0.268 -12.590 -1.446 1.00 92.62 84 HIS A O 1
ATOM 633 N N . GLU A 1 85 ? -1.379 -14.072 -2.731 1.00 86.31 85 GLU A N 1
ATOM 634 C CA . GLU A 1 85 ? -2.578 -14.175 -1.903 1.00 86.31 85 GLU A CA 1
ATOM 635 C C . GLU A 1 85 ? -2.538 -15.530 -1.189 1.00 86.31 85 GLU A C 1
ATOM 637 O O . GLU A 1 85 ? -2.218 -16.547 -1.814 1.00 86.31 85 GLU A O 1
ATOM 642 N N . ILE A 1 86 ? -2.790 -15.527 0.123 1.00 76.81 86 ILE A N 1
ATOM 643 C CA . ILE A 1 86 ? -2.713 -16.703 1.005 1.00 76.81 86 ILE A CA 1
ATOM 644 C C . ILE A 1 86 ? -4.064 -16.898 1.686 1.00 76.81 86 ILE A C 1
ATOM 646 O O . ILE A 1 86 ? -4.637 -15.878 2.133 1.00 76.81 86 ILE A O 1
#

Mean predicted aligned error: 5.83 Å

Foldseek 3Di:
DDDDDPDDPPCQVVLLVQLLVLLVVLLCCCVPPQVFAFDWDDDDSDTDTGGDDDQGPSNVVSVVVSVVSLVVSCVVCVVRGDDDDD

Sequence (86 aa):
MSGHAGYDEHGYDIVCAAVSVLSATAMLGLTKIAKQKGEYSNSEGQCDMVLSGEITRSGQDILNTMLLGLEEISKQYPKFVQIHEI

pLDDT: mean 88.25, std 15.95, range [39.62, 98.62]

InterPro domains:
  IPR007422 Cysteine protease Prp [PF04327] (1-82)
  IPR007422 Cysteine protease Prp [PTHR39178] (1-85)
  IPR007422 Cysteine protease Prp [cd16332] (1-83)
  IPR036764 Cysteine protease Prp superfamily [G3DSA:3.30.70.1490] (1-85)
  IPR036764 Cysteine protease Prp superfamily [SSF118010] (1-84)